Protein AF-A0A938Z7J4-F1 (afdb_monomer_lite)

Secondary structure (DSSP, 8-state):
------SEEEEEEE-SS-EEEEEEE--SS------SSGGG--PPPHHHHHHHHHT--S--TTS----

Sequence (67 aa):
MIKYIWDRMKALFREPDGFVLIYKRLSVRGGYQWPRKQSEVRNLSWREFDWLMSGIDIDQPKALKAE

Structure (mmCIF, N/CA/C/O backbone):
data_AF-A0A938Z7J4-F1
#
_entry.id   AF-A0A938Z7J4-F1
#
loop_
_atom_site.group_PDB
_atom_site.id
_atom_site.type_symbol
_atom_site.label_atom_id
_atom_site.label_alt_id
_atom_site.label_comp_id
_atom_site.label_asym_id
_atom_site.label_entity_id
_atom_site.label_seq_id
_atom_site.pdbx_PDB_ins_code
_atom_site.Cartn_x
_atom_site.Cartn_y
_atom_site.Cartn_z
_atom_site.occupancy
_atom_site.B_iso_or_equiv
_atom_site.auth_seq_id
_atom_site.auth_comp_id
_atom_site.auth_asym_id
_atom_site.auth_atom_id
_atom_site.pdbx_PDB_model_num
ATOM 1 N N . MET A 1 1 ? -8.086 -23.643 11.066 1.00 31.88 1 MET A N 1
ATOM 2 C CA . MET A 1 1 ? -8.085 -22.241 11.540 1.00 31.88 1 MET A CA 1
ATOM 3 C C . MET A 1 1 ? -7.559 -21.358 10.412 1.00 31.88 1 MET A C 1
ATOM 5 O O . MET A 1 1 ? -6.353 -21.263 10.234 1.00 31.88 1 MET A O 1
ATOM 9 N N . ILE A 1 2 ? -8.439 -20.794 9.580 1.00 37.34 2 ILE A N 1
ATOM 10 C CA . ILE A 1 2 ? -8.024 -19.899 8.489 1.00 37.34 2 ILE A CA 1
ATOM 11 C C . ILE A 1 2 ? -7.865 -18.509 9.102 1.00 37.34 2 ILE A C 1
ATOM 13 O O . ILE A 1 2 ? -8.838 -17.795 9.327 1.00 37.34 2 ILE A O 1
ATOM 17 N N . LYS A 1 3 ? -6.632 -18.160 9.471 1.00 45.78 3 LYS A N 1
ATOM 18 C CA . LYS A 1 3 ? -6.300 -16.814 9.936 1.00 45.78 3 LYS A CA 1
ATOM 19 C C . LYS A 1 3 ? -6.303 -15.917 8.703 1.00 45.78 3 LYS A C 1
ATOM 21 O O . LYS A 1 3 ? -5.447 -16.085 7.841 1.00 45.78 3 LYS A O 1
ATOM 26 N N . TYR A 1 4 ? -7.274 -15.018 8.578 1.00 52.81 4 TYR A N 1
ATOM 27 C CA . TYR A 1 4 ? -7.262 -14.053 7.485 1.00 52.81 4 TYR A CA 1
ATOM 28 C C . TYR A 1 4 ? -6.023 -13.154 7.619 1.00 52.81 4 TYR A C 1
ATOM 30 O O . TYR A 1 4 ? -5.799 -12.519 8.650 1.00 52.81 4 TYR A O 1
ATOM 38 N N . ILE A 1 5 ? -5.185 -13.163 6.587 1.00 60.66 5 ILE A N 1
ATOM 39 C CA . ILE A 1 5 ? -3.902 -12.462 6.527 1.00 60.66 5 ILE A CA 1
ATOM 40 C C . ILE A 1 5 ? -4.170 -11.065 5.951 1.00 60.66 5 ILE A C 1
ATOM 42 O O . ILE A 1 5 ? -4.088 -10.854 4.745 1.00 60.66 5 ILE A O 1
ATOM 46 N N . TRP A 1 6 ? -4.544 -10.123 6.817 1.00 77.06 6 TRP A N 1
ATOM 47 C CA . TRP A 1 6 ? -4.742 -8.708 6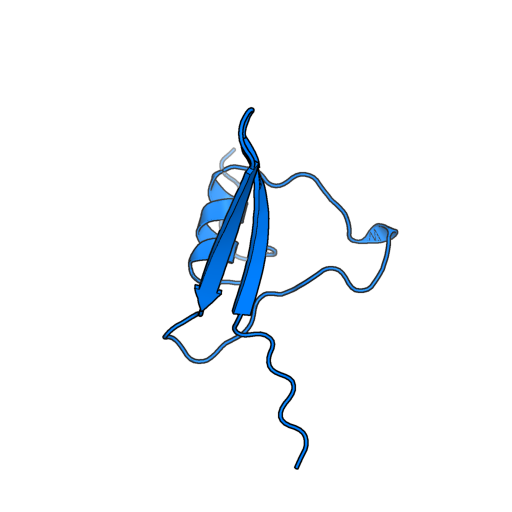.463 1.00 77.06 6 TRP A CA 1
ATOM 48 C C . TRP A 1 6 ? -3.480 -7.865 6.699 1.00 77.06 6 TRP A C 1
ATOM 50 O O . TRP A 1 6 ? -3.491 -6.659 6.494 1.00 77.06 6 TRP A O 1
ATOM 60 N N . ASP A 1 7 ? -2.375 -8.477 7.127 1.00 87.69 7 ASP A N 1
ATOM 61 C CA . ASP A 1 7 ? -1.127 -7.797 7.490 1.00 87.69 7 ASP A CA 1
ATOM 62 C C . ASP A 1 7 ? -0.216 -7.500 6.289 1.00 87.69 7 ASP A C 1
ATOM 64 O O . ASP A 1 7 ? 0.902 -7.036 6.483 1.00 87.69 7 ASP A O 1
ATOM 68 N N . ARG A 1 8 ? -0.640 -7.788 5.051 1.00 88.31 8 ARG A N 1
ATOM 69 C CA . ARG A 1 8 ? 0.208 -7.684 3.851 1.00 88.31 8 ARG A CA 1
ATOM 70 C C . ARG A 1 8 ? -0.441 -6.848 2.757 1.00 88.31 8 ARG A C 1
ATOM 72 O O . ARG A 1 8 ? -1.641 -6.949 2.520 1.00 88.31 8 ARG A O 1
ATOM 79 N N . MET A 1 9 ? 0.393 -6.104 2.042 1.00 89.62 9 MET A N 1
ATOM 80 C CA . MET A 1 9 ? 0.052 -5.365 0.833 1.00 89.62 9 MET A CA 1
ATOM 81 C C . MET A 1 9 ? 0.963 -5.808 -0.309 1.00 89.62 9 MET A C 1
ATOM 83 O O . MET A 1 9 ? 2.161 -6.030 -0.113 1.00 89.62 9 MET A O 1
ATOM 87 N N . LYS A 1 10 ? 0.387 -5.908 -1.507 1.00 91.31 10 LYS A N 1
ATOM 88 C CA . LYS A 1 10 ? 1.122 -6.061 -2.761 1.00 91.31 10 LYS A CA 1
ATOM 89 C C . LYS A 1 10 ? 0.787 -4.885 -3.667 1.00 91.31 10 LYS A C 1
ATOM 91 O O . LYS A 1 10 ? -0.387 -4.553 -3.798 1.00 91.31 10 LYS A O 1
ATOM 96 N N . ALA A 1 11 ? 1.793 -4.295 -4.295 1.00 91.88 11 ALA A N 1
ATOM 97 C CA . ALA A 1 11 ? 1.611 -3.330 -5.370 1.00 91.88 11 ALA A CA 1
ATOM 98 C C . ALA A 1 11 ? 2.513 -3.708 -6.540 1.00 91.88 11 ALA A C 1
ATOM 100 O O . ALA A 1 11 ? 3.611 -4.226 -6.343 1.00 91.88 11 ALA A O 1
ATOM 101 N N . LEU A 1 12 ? 2.025 -3.477 -7.753 1.00 95.75 12 LEU A N 1
ATOM 102 C CA . LEU A 1 12 ? 2.782 -3.706 -8.970 1.00 95.75 12 LEU A CA 1
ATOM 103 C C . LEU A 1 12 ? 3.108 -2.347 -9.579 1.00 95.75 12 LEU A C 1
ATOM 105 O O . LEU A 1 12 ? 2.200 -1.577 -9.887 1.00 95.75 12 LEU A O 1
ATOM 109 N N . PHE A 1 13 ? 4.391 -2.058 -9.735 1.00 95.75 13 PHE A N 1
ATOM 110 C CA . PHE A 1 13 ? 4.868 -0.849 -10.385 1.00 95.75 13 PHE A CA 1
ATOM 111 C C . PHE A 1 13 ? 5.414 -1.219 -11.766 1.00 95.75 13 PHE A C 1
ATOM 113 O O . PHE A 1 13 ? 6.253 -2.107 -11.876 1.00 95.75 13 PHE A O 1
ATOM 120 N N . ARG A 1 14 ? 4.872 -0.603 -12.822 1.00 96.25 14 ARG A N 1
ATOM 121 C CA . ARG A 1 14 ? 5.274 -0.827 -14.218 1.00 96.25 14 ARG A CA 1
ATOM 122 C C . ARG A 1 14 ? 6.479 0.056 -14.524 1.00 96.25 14 ARG A C 1
ATOM 124 O O . ARG A 1 14 ? 6.366 1.275 -14.448 1.00 96.25 14 ARG A O 1
ATOM 131 N N . GLU A 1 15 ? 7.568 -0.562 -14.947 1.00 96.38 15 GLU A N 1
ATOM 132 C CA . GLU A 1 15 ? 8.737 0.107 -15.516 1.00 96.38 15 GLU A CA 1
ATOM 133 C C . GLU A 1 15 ? 8.789 -0.141 -17.036 1.00 96.38 15 GLU A C 1
ATOM 135 O O . GLU A 1 15 ? 8.046 -0.989 -17.551 1.00 96.38 15 GLU A O 1
ATOM 140 N N . PRO A 1 16 ? 9.602 0.612 -17.800 1.00 96.56 16 PRO A N 1
ATOM 141 C CA . PRO A 1 16 ? 9.714 0.415 -19.246 1.00 96.56 16 PRO A CA 1
ATOM 142 C C . PRO A 1 16 ? 10.154 -1.001 -19.653 1.00 96.56 16 PRO A C 1
ATOM 144 O O . PRO A 1 16 ? 9.714 -1.503 -20.685 1.00 96.56 16 PRO A O 1
ATOM 147 N N . ASP A 1 17 ? 10.988 -1.646 -18.842 1.00 96.94 17 ASP A N 1
ATOM 148 C CA . ASP A 1 17 ? 11.596 -2.959 -19.072 1.00 96.94 17 ASP A CA 1
ATOM 149 C C . ASP A 1 17 ? 10.941 -4.095 -18.267 1.00 96.94 17 ASP A C 1
ATOM 151 O O . ASP A 1 17 ? 11.283 -5.264 -18.454 1.00 96.94 17 ASP A O 1
ATOM 155 N N . GLY A 1 18 ? 9.963 -3.792 -17.408 1.00 95.75 18 GLY A N 1
ATOM 156 C CA . GLY A 1 18 ? 9.324 -4.821 -16.600 1.00 95.75 18 GLY A CA 1
ATOM 157 C C . GLY A 1 18 ? 8.375 -4.317 -15.523 1.00 95.75 18 GLY A C 1
ATOM 158 O O . GLY A 1 18 ? 7.648 -3.335 -15.683 1.00 95.75 18 GLY A O 1
ATOM 159 N N . PHE A 1 19 ? 8.330 -5.066 -14.424 1.00 96.62 19 PHE A N 1
ATOM 160 C CA . PHE A 1 19 ? 7.500 -4.749 -13.274 1.00 96.62 19 PHE A CA 1
ATOM 161 C C . PHE A 1 19 ? 8.254 -4.980 -11.971 1.00 96.62 19 PHE A C 1
ATOM 163 O O . PHE A 1 19 ? 8.865 -6.030 -11.771 1.00 96.62 19 PHE A O 1
ATOM 170 N N . VAL A 1 20 ? 8.088 -4.051 -11.036 1.00 96.88 20 VAL A N 1
ATOM 171 C CA . VAL A 1 20 ? 8.505 -4.208 -9.646 1.00 96.88 20 VAL A CA 1
ATOM 172 C C . VAL A 1 20 ? 7.305 -4.663 -8.828 1.00 96.88 20 VA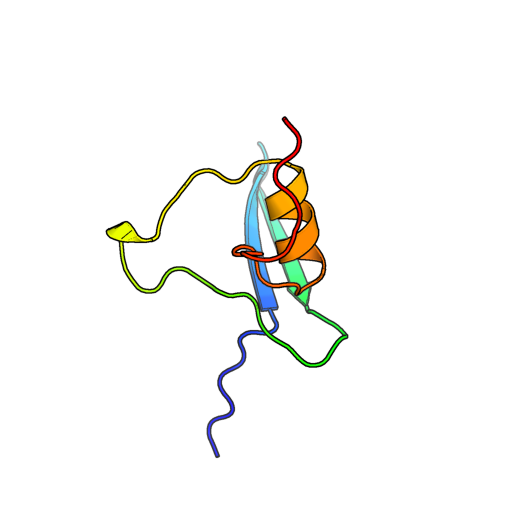L A C 1
ATOM 174 O O . VAL A 1 20 ? 6.278 -3.984 -8.757 1.00 96.88 20 VAL A O 1
ATOM 177 N N . LEU A 1 21 ? 7.436 -5.819 -8.178 1.00 95.56 21 LEU A N 1
ATOM 178 C CA . LEU A 1 21 ? 6.486 -6.256 -7.164 1.00 95.56 21 LEU A CA 1
ATOM 179 C C . LEU A 1 21 ? 6.911 -5.704 -5.803 1.00 95.56 21 LEU A C 1
ATOM 181 O O . LEU A 1 21 ? 7.868 -6.174 -5.191 1.00 95.56 21 LEU A O 1
ATOM 185 N N . ILE A 1 22 ? 6.147 -4.745 -5.300 1.00 94.19 22 ILE A N 1
ATOM 186 C CA . ILE A 1 22 ? 6.295 -4.223 -3.948 1.00 94.19 22 ILE A CA 1
ATOM 187 C C . ILE A 1 22 ? 5.492 -5.125 -3.017 1.00 94.19 22 ILE A C 1
ATOM 189 O O . ILE A 1 22 ? 4.276 -5.259 -3.156 1.00 94.19 22 ILE A O 1
ATOM 193 N N . TYR A 1 23 ? 6.170 -5.730 -2.046 1.00 92.62 23 TYR A N 1
ATOM 194 C CA . TYR A 1 23 ? 5.552 -6.528 -0.994 1.00 92.62 23 TYR A CA 1
ATOM 195 C C . TYR A 1 23 ? 5.854 -5.901 0.364 1.00 92.62 23 TYR A C 1
ATOM 197 O O . TYR A 1 23 ? 7.013 -5.806 0.766 1.00 92.62 23 TYR A O 1
ATOM 205 N N . LYS A 1 24 ? 4.809 -5.491 1.085 1.00 89.44 24 LYS A N 1
ATOM 206 C CA . LYS A 1 24 ? 4.927 -4.913 2.428 1.00 89.44 24 LYS A CA 1
ATOM 207 C C . LYS A 1 24 ? 4.131 -5.742 3.422 1.00 89.44 24 LYS A C 1
ATOM 209 O O . LYS A 1 24 ? 3.001 -6.136 3.140 1.00 89.44 24 LYS A O 1
ATOM 214 N N . ARG A 1 25 ? 4.719 -5.998 4.590 1.00 89.81 25 ARG A N 1
ATOM 215 C CA . ARG A 1 25 ? 4.077 -6.694 5.706 1.00 89.81 25 ARG A CA 1
ATOM 216 C C . ARG A 1 25 ? 4.153 -5.837 6.967 1.00 89.81 25 ARG A C 1
ATOM 218 O O . ARG A 1 25 ? 5.225 -5.333 7.289 1.00 89.81 25 ARG A O 1
ATOM 225 N N . LEU A 1 26 ? 3.045 -5.713 7.689 1.00 88.44 26 LEU A N 1
ATOM 226 C CA . LEU A 1 26 ? 3.003 -5.090 9.007 1.00 88.44 26 LEU A CA 1
ATOM 227 C C . LEU A 1 26 ? 3.690 -6.000 10.032 1.00 88.44 26 LEU A C 1
ATOM 229 O O . LEU A 1 26 ? 3.401 -7.195 10.126 1.00 88.44 26 LEU A O 1
ATOM 233 N N . SER A 1 27 ? 4.624 -5.433 10.792 1.00 83.25 27 SER A N 1
ATOM 234 C CA . SER A 1 27 ? 5.303 -6.125 11.894 1.00 83.25 27 SER A CA 1
ATOM 235 C C . SER A 1 27 ? 4.451 -6.152 13.167 1.00 83.25 27 SER A C 1
ATOM 237 O O . SER A 1 27 ? 4.518 -7.111 13.936 1.00 83.25 27 SER A O 1
ATOM 239 N N . VAL A 1 28 ? 3.630 -5.121 13.371 1.00 79.56 28 VAL A N 1
ATOM 240 C CA . VAL A 1 28 ? 2.727 -4.973 14.516 1.00 79.56 28 VAL A CA 1
ATOM 241 C C . VAL A 1 28 ? 1.479 -5.849 14.376 1.00 79.56 28 VAL A C 1
ATOM 243 O O . VAL A 1 28 ? 1.052 -6.190 13.272 1.00 79.56 28 VAL A O 1
ATOM 246 N N . ARG A 1 29 ? 0.868 -6.226 15.510 1.00 73.94 29 ARG A N 1
ATOM 247 C CA . ARG A 1 29 ? -0.440 -6.900 15.509 1.00 73.94 29 ARG A CA 1
ATOM 248 C C . ARG A 1 29 ? -1.484 -5.952 14.918 1.00 73.94 29 ARG A C 1
ATOM 250 O O . ARG A 1 29 ? -1.784 -4.928 15.515 1.00 73.94 29 ARG A O 1
ATOM 257 N N . GLY A 1 30 ? -2.044 -6.326 13.775 1.00 75.31 30 GLY A N 1
ATOM 258 C CA . GLY A 1 30 ? -3.041 -5.536 13.064 1.00 75.31 30 GLY A CA 1
ATOM 259 C C . GLY A 1 30 ? -3.209 -6.022 11.629 1.00 75.31 30 GLY A C 1
ATOM 260 O O . GLY A 1 30 ? -2.680 -7.069 11.246 1.00 75.31 30 GLY A O 1
ATOM 261 N N . GLY A 1 31 ? -3.957 -5.259 10.843 1.00 82.88 31 GLY A N 1
ATOM 262 C CA . GLY A 1 31 ? -4.158 -5.511 9.426 1.00 82.88 31 GLY A CA 1
ATOM 263 C C . GLY A 1 31 ? -4.592 -4.241 8.713 1.00 82.88 31 GLY A C 1
ATOM 264 O O . GLY A 1 31 ? -5.253 -3.389 9.305 1.00 82.88 31 GLY A O 1
ATOM 265 N N . TYR A 1 32 ? -4.223 -4.134 7.443 1.00 85.31 32 TYR A N 1
ATOM 266 C CA . TYR A 1 32 ? -4.708 -3.085 6.562 1.00 85.31 32 TYR A CA 1
ATOM 267 C C . TYR A 1 32 ? -6.236 -3.168 6.461 1.00 85.31 32 TYR A C 1
ATOM 269 O O . TYR A 1 32 ? -6.790 -4.234 6.174 1.00 85.31 32 TYR A O 1
ATOM 277 N N . GLN A 1 33 ? -6.912 -2.041 6.684 1.00 81.38 33 GLN A N 1
ATOM 278 C CA . GLN A 1 33 ? -8.355 -1.922 6.483 1.00 81.38 33 GLN A CA 1
ATOM 279 C C . GLN A 1 33 ? -8.631 -1.681 4.998 1.00 81.38 33 GLN A C 1
ATOM 281 O O . GLN A 1 33 ? -8.760 -0.548 4.541 1.00 81.38 33 GLN A O 1
ATOM 286 N N . TRP A 1 34 ? -8.650 -2.764 4.220 1.00 85.00 34 TRP A N 1
ATOM 287 C CA . TRP A 1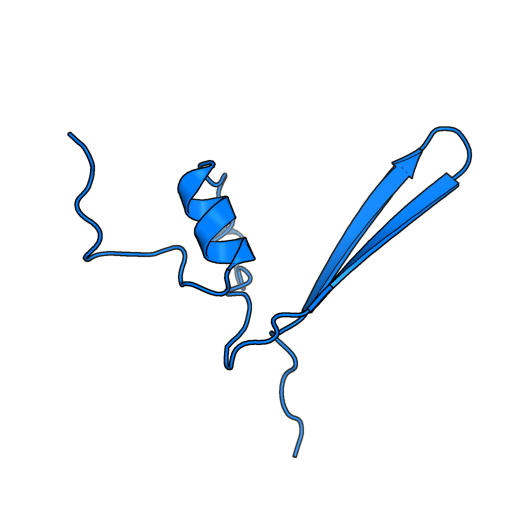 34 ? -8.972 -2.679 2.799 1.00 85.00 34 TRP A CA 1
ATOM 288 C C . TRP A 1 34 ? -10.473 -2.448 2.596 1.00 85.00 34 TRP A C 1
ATOM 290 O O . TRP A 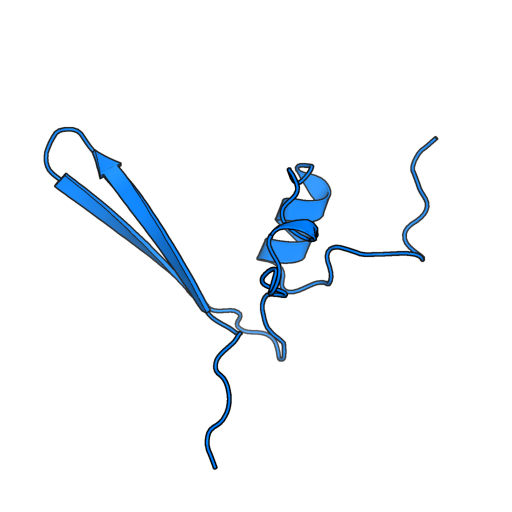1 34 ? -11.268 -3.171 3.208 1.00 85.00 34 TRP A O 1
ATOM 300 N N . PRO A 1 35 ? -10.872 -1.520 1.704 1.00 86.38 35 PRO A N 1
ATOM 301 C CA . PRO A 1 35 ? -12.275 -1.310 1.385 1.00 86.38 35 PRO A CA 1
ATOM 302 C C . PRO A 1 35 ? -12.884 -2.617 0.870 1.00 86.38 35 PRO A C 1
ATOM 304 O O . PRO A 1 35 ? -12.332 -3.301 0.004 1.00 86.38 35 PRO A O 1
ATOM 307 N N . ARG A 1 36 ? -14.024 -2.994 1.443 1.00 86.19 36 ARG A N 1
ATOM 308 C CA . ARG A 1 36 ? -14.779 -4.206 1.097 1.00 86.19 36 ARG A CA 1
ATOM 309 C C . ARG A 1 36 ? -15.864 -3.905 0.073 1.00 86.19 36 ARG A C 1
ATOM 311 O O . ARG A 1 36 ? -16.348 -4.824 -0.586 1.00 86.19 36 ARG A O 1
ATOM 318 N N . LYS A 1 37 ? -16.238 -2.630 -0.057 1.00 90.62 37 LYS A N 1
ATOM 319 C CA . LYS A 1 37 ? -17.256 -2.130 -0.983 1.00 90.62 37 LYS A CA 1
ATOM 320 C C . LYS A 1 37 ? -16.692 -1.004 -1.840 1.00 90.62 37 LYS A C 1
ATOM 322 O O . LYS A 1 37 ? -15.849 -0.237 -1.391 1.00 90.62 37 LYS A O 1
ATOM 327 N N . GLN A 1 38 ? -17.222 -0.853 -3.053 1.00 88.50 38 GLN A N 1
ATOM 328 C CA . GLN A 1 38 ? -16.857 0.262 -3.935 1.00 88.50 38 GLN A CA 1
ATOM 329 C C . GLN A 1 38 ? -17.136 1.630 -3.299 1.00 88.50 38 GLN A C 1
ATOM 331 O O . GLN A 1 38 ? -16.366 2.558 -3.501 1.00 88.50 38 GLN A O 1
ATOM 336 N N . SER A 1 39 ? -18.184 1.741 -2.478 1.00 89.88 39 SER A N 1
ATOM 337 C CA . SER A 1 39 ? -18.529 2.972 -1.756 1.00 89.88 39 SER A CA 1
ATOM 338 C C . SER A 1 39 ? -17.491 3.405 -0.716 1.00 89.88 39 SER A C 1
ATOM 340 O O . SER A 1 39 ? -17.521 4.543 -0.270 1.00 89.88 39 SER A O 1
ATOM 342 N N . GLU A 1 40 ? -16.611 2.498 -0.288 1.00 85.44 40 GLU A N 1
ATOM 343 C CA . GLU A 1 40 ? -15.550 2.771 0.691 1.00 85.44 40 GLU A CA 1
ATOM 344 C C . GLU A 1 40 ? -14.245 3.209 0.004 1.00 85.44 40 GLU A C 1
ATOM 346 O O . GL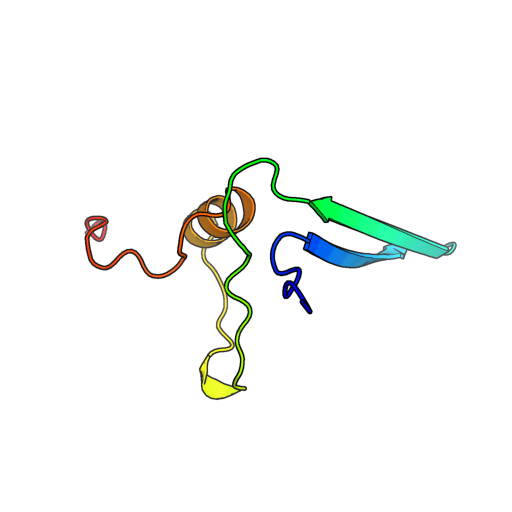U A 1 40 ? -13.295 3.618 0.672 1.00 85.44 40 GLU A O 1
ATOM 351 N N . VAL A 1 41 ? -14.177 3.123 -1.330 1.00 89.38 41 VAL A N 1
ATOM 352 C CA . VAL A 1 41 ? -13.020 3.573 -2.105 1.00 89.38 41 VAL A CA 1
ATOM 353 C C . VAL A 1 41 ? -12.988 5.097 -2.091 1.00 89.38 41 VAL A C 1
ATOM 355 O O . VAL A 1 41 ? -13.905 5.759 -2.572 1.00 89.38 41 VAL A O 1
ATOM 358 N N . ARG A 1 42 ? -11.905 5.655 -1.555 1.00 88.88 42 ARG A N 1
ATOM 359 C CA . ARG A 1 42 ? -11.667 7.098 -1.482 1.00 88.88 42 ARG A CA 1
ATOM 360 C C . ARG A 1 42 ? -10.195 7.410 -1.710 1.00 88.88 42 ARG A C 1
ATOM 362 O O . ARG A 1 42 ? -9.332 6.563 -1.482 1.00 88.88 42 ARG A O 1
ATOM 369 N N . ASN A 1 43 ? -9.922 8.642 -2.125 1.00 90.75 43 ASN A N 1
ATOM 370 C CA . ASN A 1 43 ? -8.562 9.165 -2.144 1.00 90.75 43 ASN A CA 1
ATOM 371 C C . ASN A 1 43 ? -8.107 9.435 -0.709 1.00 90.75 43 ASN A C 1
ATOM 373 O O . ASN A 1 43 ? -8.862 10.005 0.076 1.00 90.75 43 ASN A O 1
ATOM 377 N N . LEU A 1 44 ? -6.882 9.026 -0.385 1.00 89.19 44 LEU A N 1
ATOM 378 C CA . LEU A 1 44 ? -6.267 9.288 0.912 1.00 89.19 44 LEU A CA 1
ATOM 379 C C . LEU A 1 44 ? -5.424 10.561 0.848 1.00 89.19 44 LEU A C 1
ATOM 381 O O . LEU A 1 44 ? -4.678 10.775 -0.109 1.00 89.19 44 LEU A O 1
ATOM 385 N N . SER A 1 45 ? -5.498 11.373 1.896 1.00 91.69 45 SER A N 1
ATOM 386 C CA . SER A 1 45 ? -4.478 12.375 2.193 1.00 91.69 45 SER A CA 1
ATOM 387 C C . SER A 1 45 ? -3.152 11.703 2.571 1.00 91.69 45 SER A C 1
ATOM 389 O O . SER A 1 45 ? -3.106 10.534 2.962 1.00 91.69 45 SER A O 1
ATOM 391 N N . TRP A 1 46 ? -2.053 12.460 2.525 1.00 89.50 46 TRP A N 1
ATOM 392 C CA . TRP A 1 46 ? -0.739 11.950 2.934 1.00 89.50 46 TRP A CA 1
ATOM 393 C C . TRP A 1 46 ? -0.712 11.429 4.376 1.00 89.50 46 TRP A C 1
ATOM 395 O O . TRP A 1 46 ? -0.057 10.428 4.652 1.00 89.50 46 TRP A O 1
ATOM 405 N N . ARG A 1 47 ? -1.455 12.067 5.289 1.00 89.88 47 ARG A N 1
ATOM 406 C CA . ARG A 1 47 ? -1.529 11.659 6.699 1.00 89.88 47 ARG A CA 1
ATOM 407 C C . ARG A 1 47 ? -2.277 10.338 6.876 1.00 89.88 47 ARG A C 1
ATOM 409 O O . ARG A 1 47 ? -1.824 9.469 7.610 1.00 89.88 47 ARG A O 1
ATOM 416 N N . GLU A 1 48 ? -3.398 10.174 6.182 1.00 89.81 48 GLU A N 1
ATOM 417 C CA . GLU A 1 48 ? -4.168 8.926 6.190 1.00 89.81 48 GLU A CA 1
ATOM 418 C C . GLU A 1 48 ? -3.385 7.776 5.550 1.00 89.81 48 GLU A C 1
ATOM 420 O O . GLU A 1 48 ? -3.431 6.642 6.026 1.00 89.81 48 GLU A O 1
ATOM 425 N N . PHE A 1 49 ? -2.624 8.074 4.494 1.00 89.00 49 PHE A N 1
ATOM 426 C CA . PHE A 1 49 ? -1.708 7.114 3.895 1.00 89.00 49 PHE A CA 1
ATOM 427 C C . PHE A 1 49 ? -0.617 6.679 4.883 1.00 89.00 49 PHE A C 1
ATOM 429 O O . PHE A 1 49 ? -0.356 5.483 5.001 1.00 89.00 49 PHE A O 1
ATOM 436 N N . ASP A 1 50 ? -0.015 7.610 5.626 1.00 89.25 50 ASP A N 1
ATOM 437 C CA . ASP A 1 50 ? 0.991 7.293 6.646 1.00 89.25 50 ASP A CA 1
ATOM 438 C C . ASP A 1 50 ? 0.426 6.403 7.769 1.00 89.25 50 ASP A C 1
ATOM 440 O O . ASP A 1 50 ? 1.037 5.397 8.149 1.00 89.25 50 ASP A O 1
ATOM 444 N N . TRP A 1 51 ? -0.797 6.688 8.225 1.00 88.25 51 TRP A N 1
ATOM 445 C CA . TRP A 1 51 ? -1.514 5.833 9.175 1.00 88.25 51 TRP A CA 1
ATOM 446 C C . TRP A 1 51 ? -1.751 4.431 8.627 1.00 88.25 51 TRP A C 1
ATOM 448 O O . TRP A 1 51 ? -1.361 3.454 9.274 1.00 88.25 51 TRP A O 1
ATOM 458 N N . LEU A 1 52 ? -2.287 4.317 7.408 1.00 87.88 52 LEU A N 1
ATOM 459 C CA . LEU A 1 52 ? -2.469 3.029 6.741 1.00 87.88 52 LEU A CA 1
ATOM 460 C C . LEU A 1 52 ? -1.139 2.268 6.648 1.00 87.88 52 LEU A C 1
ATOM 462 O O . LEU A 1 52 ? -1.075 1.076 6.951 1.00 87.88 52 LEU A O 1
ATOM 466 N N . MET A 1 53 ? -0.059 2.953 6.259 1.00 87.12 53 MET A N 1
ATOM 467 C CA . MET A 1 53 ? 1.277 2.373 6.117 1.00 87.12 53 MET A CA 1
ATOM 468 C C . MET A 1 53 ? 1.899 1.922 7.439 1.00 87.12 53 MET A C 1
ATOM 470 O O . MET A 1 53 ? 2.756 1.029 7.410 1.00 87.12 53 MET A O 1
ATOM 474 N N . SER A 1 54 ? 1.454 2.505 8.550 1.00 85.88 54 SER A N 1
ATOM 475 C CA . SER A 1 54 ? 1.829 2.161 9.923 1.00 85.88 54 SER A CA 1
ATOM 476 C C . SER A 1 54 ? 0.904 1.112 10.556 1.00 85.88 54 SER A C 1
ATOM 478 O O . SER A 1 54 ? 1.173 0.639 11.659 1.00 85.88 54 SER A O 1
ATOM 480 N N . GLY A 1 55 ? -0.167 0.707 9.862 1.00 82.69 55 GLY A N 1
ATOM 481 C CA . GLY A 1 55 ? -1.166 -0.231 10.379 1.00 82.69 55 GLY A CA 1
ATOM 482 C C . GLY A 1 55 ? -2.143 0.391 11.382 1.00 82.69 55 GLY A C 1
ATOM 483 O O . GLY A 1 55 ? -2.767 -0.338 12.151 1.00 82.69 55 GLY A O 1
ATOM 484 N N . ILE A 1 56 ? -2.250 1.720 11.388 1.00 85.06 56 ILE A N 1
ATOM 485 C CA . ILE A 1 56 ? -3.212 2.501 12.168 1.00 85.06 56 ILE A CA 1
ATOM 486 C C . ILE A 1 56 ? -4.486 2.669 11.325 1.00 85.06 56 ILE A C 1
ATOM 488 O O . ILE A 1 56 ? -4.416 2.738 10.097 1.00 85.06 56 ILE A O 1
ATOM 492 N N . ASP A 1 57 ? -5.651 2.716 11.974 1.00 82.75 57 ASP A N 1
ATOM 493 C CA . ASP A 1 57 ? -6.920 2.964 11.281 1.00 82.75 57 ASP A CA 1
ATOM 494 C C . ASP A 1 57 ? -6.898 4.333 10.581 1.00 82.75 57 ASP A C 1
ATOM 496 O O . ASP A 1 57 ? -6.423 5.318 11.152 1.00 82.75 57 ASP A O 1
ATOM 500 N N . ILE A 1 58 ? -7.401 4.381 9.349 1.00 84.19 58 ILE A N 1
ATOM 501 C CA . ILE A 1 58 ? -7.523 5.610 8.562 1.00 84.19 58 ILE A CA 1
ATOM 502 C C . ILE A 1 58 ? -8.603 6.506 9.172 1.00 84.19 58 ILE A C 1
ATOM 504 O O . ILE A 1 58 ? -8.425 7.721 9.265 1.00 84.19 58 ILE A O 1
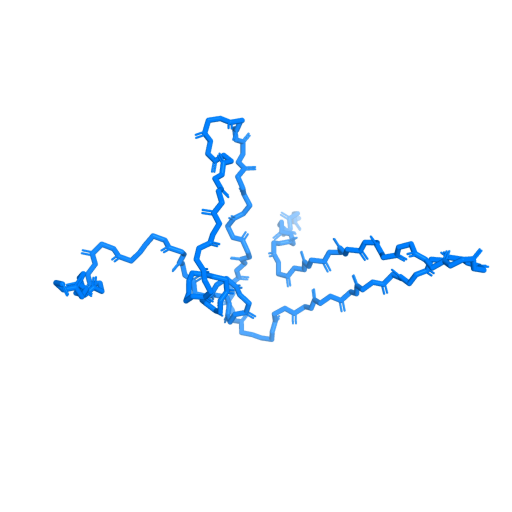ATOM 508 N N . ASP A 1 59 ? -9.711 5.908 9.620 1.00 81.62 59 ASP A N 1
ATOM 509 C CA . ASP A 1 59 ? -10.790 6.645 10.258 1.00 81.62 59 ASP A CA 1
ATOM 510 C C . ASP A 1 59 ? -10.427 6.877 11.723 1.00 81.62 59 ASP A C 1
ATOM 512 O O . ASP A 1 59 ? -10.657 6.051 12.603 1.00 81.62 59 ASP A O 1
ATOM 516 N N . GLN A 1 60 ? -9.838 8.042 11.985 1.00 74.75 60 GLN A N 1
ATOM 517 C CA . GLN A 1 60 ? -9.531 8.513 13.330 1.00 74.75 60 GLN A CA 1
ATOM 518 C C . GLN A 1 60 ? -10.580 9.540 13.780 1.00 74.75 60 GLN A C 1
ATOM 520 O O . GLN A 1 60 ? -10.302 10.739 13.762 1.00 74.75 60 GLN A O 1
ATOM 525 N N . PRO A 1 61 ? -11.777 9.129 14.248 1.00 62.34 61 PRO A N 1
ATOM 526 C CA . PRO A 1 61 ? -12.814 10.065 14.697 1.00 62.34 61 PRO A CA 1
ATOM 527 C C . PRO A 1 61 ? -12.379 10.915 15.904 1.00 62.34 61 PRO A C 1
ATOM 529 O O . PRO A 1 61 ? -13.020 11.913 16.215 1.00 62.34 61 PRO A O 1
ATOM 532 N N . LYS A 1 62 ? -11.293 10.521 16.588 1.00 58.97 62 LYS A N 1
ATOM 533 C CA . LYS A 1 62 ? -10.700 11.232 17.731 1.00 58.97 62 LYS A CA 1
ATOM 534 C C . LYS A 1 62 ? -9.427 12.011 17.392 1.00 58.97 62 LYS A C 1
ATOM 536 O O . LYS A 1 62 ? -8.952 12.756 18.246 1.00 58.97 62 LYS A O 1
ATOM 541 N N . ALA A 1 63 ? -8.854 11.851 16.197 1.00 61.00 63 ALA A N 1
ATOM 542 C CA . ALA A 1 63 ? -7.766 12.722 15.780 1.00 61.00 63 ALA A CA 1
ATOM 543 C C . ALA A 1 63 ? -8.390 14.068 15.421 1.00 61.00 63 ALA A C 1
ATOM 545 O O . ALA A 1 63 ? -9.194 14.157 14.497 1.00 61.00 63 ALA A O 1
ATOM 546 N N . LEU A 1 64 ? -8.060 15.094 16.202 1.00 56.62 64 LEU A N 1
ATOM 547 C CA . LEU A 1 64 ? -8.502 16.465 15.982 1.00 56.62 64 LEU A CA 1
ATOM 548 C C . LEU A 1 64 ? -8.354 16.811 14.491 1.00 56.62 64 LEU A C 1
ATOM 550 O O . LEU A 1 64 ? -7.255 16.697 13.933 1.00 56.62 64 LEU A O 1
ATOM 554 N N . LYS A 1 65 ? -9.466 17.187 13.845 1.00 48.62 65 LYS A N 1
ATOM 555 C CA . LYS A 1 65 ? -9.410 17.830 12.532 1.00 48.62 65 LYS A CA 1
ATOM 556 C C . LYS A 1 65 ? -8.590 19.101 12.730 1.00 48.62 65 LYS A C 1
ATOM 558 O O . LYS A 1 65 ? -8.921 19.892 13.607 1.00 48.62 65 LYS A O 1
ATOM 563 N N . ALA A 1 66 ? -7.494 19.241 11.991 1.00 55.06 66 ALA A N 1
ATOM 564 C CA . ALA A 1 66 ? -6.842 20.537 11.899 1.00 55.06 66 ALA A CA 1
ATOM 565 C C . ALA A 1 66 ? -7.845 21.481 11.219 1.00 55.06 66 ALA A C 1
ATOM 567 O O . ALA A 1 66 ? -8.373 21.117 10.164 1.00 55.06 66 ALA A O 1
ATOM 568 N N . GLU A 1 67 ? -8.171 22.583 11.896 1.00 40.22 67 GLU A N 1
ATOM 569 C CA . GLU A 1 67 ? -8.958 23.697 11.349 1.00 40.22 67 GLU A CA 1
ATOM 570 C C . GLU A 1 67 ? -8.276 24.320 10.129 1.00 40.22 67 GLU A C 1
ATOM 572 O O . GLU A 1 67 ? -7.023 24.391 10.118 1.00 40.22 67 GLU A O 1
#

InterPro domains:
  IPR008878 Transposase IS66, Orf2 [PF05717] (7-62)
  IPR008878 Transposase IS66, Orf2 [PTHR36455] (7-65)

Radius of gyration: 14.62 Å; chains: 1; bounding box: 30×46×37 Å

pLDDT: mean 81.57, std 15.76, range [31.88, 96.94]

Organism: NCBI:txid1150298

Foldseek 3Di:
DPDPQQQKDWDWDDDPVGIDIDIDGAPDPAGQPDDPDPVPDDDDDPVLVVCSSNRHHSDDVPPDDDD